Protein AF-A0A1R3JUM7-F1 (afdb_monomer_lite)

Organism: Corchorus capsularis (NCBI:txid210143)

pLDDT: mean 80.02, std 12.79, range [46.34, 95.0]

Sequence (93 aa):
MASLNVYVALAVLFIVASGTVMAREVDVIKANNCEDKRKMSLHCVNEVFTSVFKTGNVCDDCCHELAKLGDVCHQALVERTLNNPIYKKNDTS

Secondary structure (DSSP, 8-state):
-HHHHHHHHHHHHHHHHT---------HHHHTTHHHH----HHHHHHHHHIIIII----HHHHHHHHTT-HHHHHHHHHHHHHSTTTPPP---

Radius of gyration: 23.75 Å; chains: 1; bounding box: 49×66×31 Å

InterPro domains:
  IPR008502 Prolamin-like domain [PF05617] (33-85)

Structure (mmCIF, N/CA/C/O backbone):
data_AF-A0A1R3JUM7-F1
#
_entry.id   AF-A0A1R3JUM7-F1
#
loop_
_atom_site.group_PDB
_atom_site.id
_atom_site.type_symbol
_atom_site.label_atom_id
_atom_site.label_alt_id
_atom_site.label_comp_id
_atom_site.label_asym_id
_atom_site.label_entity_id
_atom_site.label_seq_id
_atom_site.pdbx_PDB_ins_code
_atom_site.Cartn_x
_atom_site.Cartn_y
_atom_site.Cartn_z
_atom_site.occupancy
_atom_site.B_iso_or_equiv
_atom_site.auth_seq_id
_atom_site.auth_comp_id
_atom_site.auth_asym_id
_atom_site.auth_atom_id
_atom_site.pdbx_PDB_model_num
ATOM 1 N N . MET A 1 1 ? 37.423 -51.313 -9.898 1.00 59.72 1 MET A N 1
ATOM 2 C CA . MET A 1 1 ? 36.185 -50.746 -10.485 1.00 59.72 1 MET A CA 1
ATOM 3 C C . MET A 1 1 ? 35.021 -50.656 -9.490 1.00 59.72 1 MET A C 1
ATOM 5 O O . MET A 1 1 ? 34.235 -49.733 -9.622 1.00 59.72 1 MET A O 1
ATOM 9 N N . ALA A 1 2 ? 34.929 -51.512 -8.458 1.00 59.88 2 ALA A N 1
ATOM 10 C CA . ALA A 1 2 ? 33.864 -51.428 -7.443 1.00 59.88 2 ALA A CA 1
ATOM 11 C C . ALA A 1 2 ? 34.015 -50.261 -6.438 1.00 59.88 2 ALA A C 1
ATOM 13 O O .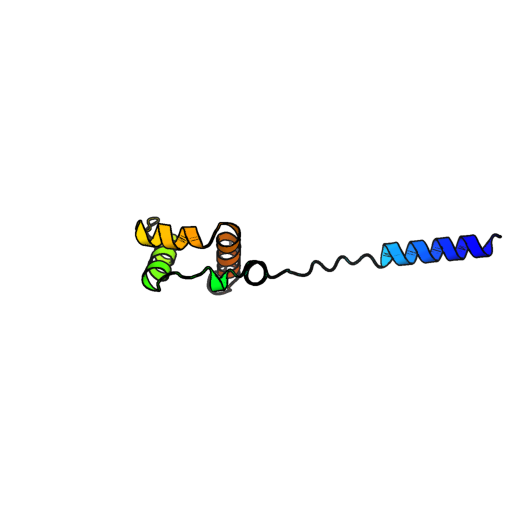 ALA A 1 2 ? 33.030 -49.625 -6.084 1.00 59.88 2 ALA A O 1
ATOM 14 N N . SER A 1 3 ? 35.241 -49.934 -6.013 1.00 60.31 3 SER A N 1
ATOM 15 C CA . SER A 1 3 ? 35.507 -48.889 -5.007 1.00 60.31 3 SER A CA 1
ATOM 16 C C . SER A 1 3 ? 35.214 -47.463 -5.490 1.00 60.31 3 SER A C 1
ATOM 18 O O . SER A 1 3 ? 34.723 -46.645 -4.718 1.00 60.31 3 SER A O 1
ATOM 20 N N . LEU A 1 4 ? 35.463 -47.175 -6.773 1.00 61.03 4 LEU A N 1
ATOM 21 C CA . LEU A 1 4 ? 35.184 -45.865 -7.372 1.00 61.03 4 LEU A CA 1
ATOM 22 C C . LEU A 1 4 ? 33.675 -45.572 -7.380 1.00 61.03 4 LEU A C 1
ATOM 24 O O . LEU A 1 4 ? 33.252 -44.465 -7.075 1.00 61.03 4 LEU A O 1
ATOM 28 N N . ASN A 1 5 ? 32.866 -46.597 -7.658 1.00 73.06 5 ASN A N 1
ATOM 29 C CA . ASN A 1 5 ? 31.410 -46.495 -7.706 1.00 73.06 5 ASN A CA 1
ATOM 30 C C . ASN A 1 5 ? 30.799 -46.215 -6.323 1.00 73.06 5 ASN A C 1
ATOM 32 O O . ASN A 1 5 ? 29.858 -45.437 -6.203 1.00 73.06 5 ASN A O 1
ATOM 36 N N . VAL A 1 6 ? 31.374 -46.804 -5.268 1.00 77.69 6 VAL A N 1
ATOM 37 C CA . VAL A 1 6 ? 30.947 -46.554 -3.882 1.00 77.69 6 VAL A CA 1
ATOM 38 C C . VAL A 1 6 ? 31.269 -45.120 -3.465 1.00 77.69 6 VAL A C 1
ATOM 40 O O . VAL A 1 6 ? 30.433 -44.457 -2.859 1.00 77.69 6 VAL A O 1
ATOM 43 N N . TYR A 1 7 ? 32.446 -44.608 -3.830 1.00 79.38 7 TYR A N 1
ATOM 44 C CA . TYR A 1 7 ? 32.826 -43.232 -3.508 1.00 79.38 7 TYR A CA 1
ATOM 45 C C . TYR A 1 7 ? 31.948 -42.205 -4.236 1.00 79.38 7 TYR A C 1
ATOM 47 O O . TYR A 1 7 ? 31.512 -41.225 -3.636 1.00 79.38 7 TYR A O 1
ATOM 55 N N . VAL A 1 8 ? 31.623 -42.470 -5.505 1.00 79.50 8 VAL A N 1
ATOM 56 C CA . VAL A 1 8 ? 30.687 -41.648 -6.286 1.00 79.50 8 VAL A CA 1
ATOM 57 C C . VAL A 1 8 ? 29.289 -41.666 -5.661 1.00 79.50 8 VAL A C 1
ATOM 59 O O . VAL A 1 8 ? 28.687 -40.608 -5.502 1.00 79.50 8 VAL A O 1
ATOM 62 N N . ALA A 1 9 ? 28.792 -42.831 -5.232 1.00 80.06 9 ALA A N 1
ATOM 63 C CA . ALA A 1 9 ? 27.490 -42.936 -4.573 1.00 80.06 9 ALA A CA 1
ATOM 64 C C . ALA A 1 9 ? 27.435 -42.158 -3.245 1.00 80.06 9 ALA A C 1
ATOM 66 O O . ALA A 1 9 ? 26.457 -41.460 -2.976 1.00 80.06 9 ALA A O 1
ATOM 67 N N . LEU A 1 10 ? 28.500 -42.224 -2.438 1.00 77.88 10 LEU A N 1
ATOM 68 C CA . LEU A 1 10 ? 28.602 -41.464 -1.191 1.00 77.88 10 LEU A CA 1
ATOM 69 C C . LEU A 1 10 ? 28.683 -39.954 -1.450 1.00 77.88 10 LEU A C 1
ATOM 71 O O . LEU A 1 10 ? 27.995 -39.189 -0.781 1.00 77.88 10 LEU A O 1
ATOM 75 N N . ALA A 1 11 ? 29.461 -39.520 -2.446 1.00 76.06 11 ALA A N 1
ATOM 76 C CA . ALA A 1 11 ? 29.569 -38.110 -2.814 1.00 76.06 11 ALA A CA 1
ATOM 77 C C . ALA A 1 11 ? 28.219 -37.525 -3.260 1.00 76.06 11 ALA A C 1
ATOM 79 O O . ALA A 1 11 ? 27.849 -36.434 -2.828 1.00 76.06 11 ALA A O 1
ATOM 80 N N . VAL A 1 12 ? 27.449 -38.271 -4.062 1.00 74.88 12 VAL A N 1
ATOM 81 C CA . VAL A 1 12 ? 26.092 -37.868 -4.458 1.00 74.88 12 VAL A CA 1
ATOM 82 C C . VAL A 1 12 ? 25.193 -37.740 -3.228 1.00 74.88 12 VAL A C 1
ATOM 84 O O . VAL A 1 12 ? 24.541 -36.711 -3.075 1.00 74.88 12 VAL A O 1
ATOM 87 N N . LEU A 1 13 ? 25.214 -38.716 -2.313 1.00 73.38 13 LEU A N 1
ATOM 88 C CA . LEU A 1 13 ? 24.410 -38.689 -1.085 1.00 73.38 13 LEU A CA 1
ATOM 89 C C . LEU A 1 13 ? 24.704 -37.453 -0.215 1.00 73.38 13 LEU A C 1
ATOM 91 O O . LEU A 1 13 ? 23.772 -36.817 0.278 1.00 73.38 13 LEU A O 1
ATOM 95 N N . PHE A 1 14 ? 25.980 -37.075 -0.076 1.00 68.62 14 PHE A N 1
ATOM 96 C CA . PHE A 1 14 ? 26.375 -35.863 0.648 1.00 68.62 14 PHE A CA 1
ATOM 97 C C . PHE A 1 14 ? 25.834 -34.587 -0.007 1.00 68.62 14 PHE A C 1
ATOM 99 O O . PHE A 1 14 ? 25.365 -33.699 0.703 1.00 68.62 14 PHE A O 1
ATOM 106 N N . ILE A 1 15 ? 25.839 -34.494 -1.340 1.00 66.88 15 ILE A N 1
ATOM 107 C CA . ILE A 1 15 ? 25.323 -33.317 -2.059 1.00 66.88 15 ILE A CA 1
ATOM 108 C C . ILE A 1 15 ? 23.809 -33.163 -1.842 1.00 66.88 15 ILE A C 1
ATOM 110 O O . ILE A 1 15 ? 23.351 -32.049 -1.590 1.00 66.88 15 ILE A O 1
ATOM 114 N N . VAL A 1 16 ? 23.039 -34.260 -1.864 1.00 65.75 16 VAL A N 1
ATOM 115 C CA . VAL A 1 16 ? 21.580 -34.199 -1.634 1.00 65.75 16 VAL A CA 1
ATOM 116 C C . VAL A 1 16 ? 21.251 -33.854 -0.175 1.00 65.75 16 VAL A C 1
ATOM 118 O O . VAL A 1 16 ? 20.324 -33.092 0.083 1.00 65.75 16 VAL A O 1
ATOM 121 N N . ALA A 1 17 ? 22.038 -34.353 0.784 1.00 62.34 17 ALA A N 1
ATOM 122 C CA . ALA A 1 17 ? 21.856 -34.059 2.209 1.00 62.34 17 ALA A CA 1
ATOM 123 C C . ALA A 1 17 ? 22.257 -32.621 2.595 1.00 62.34 17 ALA A C 1
ATOM 125 O O . ALA A 1 17 ? 21.739 -32.072 3.564 1.00 62.34 17 ALA A O 1
ATOM 126 N N . SER A 1 18 ? 23.154 -31.999 1.823 1.00 62.62 18 SER A N 1
ATOM 127 C CA . SER A 1 18 ? 23.619 -30.618 2.035 1.00 62.62 18 SER A CA 1
ATOM 128 C C . SER A 1 18 ? 22.653 -29.559 1.499 1.00 62.62 18 SER A C 1
ATOM 130 O O . SER A 1 18 ? 22.929 -28.368 1.627 1.00 62.62 18 SER A O 1
ATOM 132 N N . GLY A 1 19 ? 21.547 -29.970 0.869 1.00 58.94 19 GLY A N 1
ATOM 133 C CA . GLY A 1 19 ? 20.546 -29.097 0.261 1.00 58.94 19 GLY A CA 1
ATOM 134 C C . GLY A 1 19 ? 19.705 -28.322 1.275 1.00 58.94 19 GLY A C 1
ATOM 135 O O . GLY A 1 19 ? 18.481 -28.398 1.248 1.00 58.94 19 GLY A O 1
ATOM 136 N N . THR A 1 20 ? 20.331 -27.553 2.163 1.00 55.47 20 THR A N 1
ATOM 137 C CA . THR A 1 20 ? 19.648 -26.477 2.873 1.00 55.47 20 THR A CA 1
ATOM 138 C C . THR A 1 20 ? 19.582 -25.273 1.938 1.00 55.47 20 THR A C 1
ATOM 140 O O . THR A 1 20 ? 20.507 -24.468 1.827 1.00 55.47 20 THR A O 1
ATOM 143 N N . VAL A 1 21 ? 18.462 -25.139 1.223 1.00 55.69 21 VAL A N 1
ATOM 144 C CA . VAL A 1 21 ? 18.073 -23.842 0.661 1.00 55.69 21 VAL A CA 1
ATOM 145 C C . VAL A 1 21 ? 17.808 -22.915 1.838 1.00 55.69 21 VAL A C 1
ATOM 147 O O . VAL A 1 21 ? 16.723 -22.890 2.410 1.00 55.69 21 VAL A O 1
ATOM 150 N N . MET A 1 22 ? 18.832 -22.164 2.234 1.00 49.59 22 MET A N 1
ATOM 151 C CA . MET A 1 22 ? 18.638 -20.992 3.069 1.00 49.59 22 MET A CA 1
ATOM 152 C C . MET A 1 22 ? 17.808 -20.027 2.229 1.00 49.59 22 MET A C 1
ATOM 154 O O . MET A 1 22 ? 18.346 -19.337 1.358 1.00 49.59 22 MET A O 1
ATOM 158 N N . ALA A 1 23 ? 16.492 -20.014 2.438 1.00 46.34 23 ALA A N 1
ATOM 159 C CA . ALA A 1 23 ? 15.672 -18.898 2.016 1.00 46.34 23 ALA A CA 1
ATOM 160 C C . ALA A 1 23 ? 16.266 -17.683 2.727 1.00 46.34 23 ALA A C 1
ATOM 162 O O . ALA A 1 23 ? 16.041 -17.470 3.915 1.00 46.34 23 ALA A O 1
ATOM 163 N N . ARG A 1 24 ? 17.125 -16.926 2.035 1.00 53.09 24 ARG A N 1
ATOM 164 C CA . ARG A 1 24 ? 17.415 -15.570 2.477 1.00 53.09 24 ARG A CA 1
ATOM 165 C C . ARG A 1 24 ? 16.039 -14.925 2.532 1.00 53.09 24 ARG A C 1
ATOM 167 O O . ARG A 1 24 ? 15.385 -14.855 1.493 1.00 53.09 24 ARG A O 1
ATOM 174 N N . GLU A 1 25 ? 15.591 -14.508 3.712 1.00 55.00 25 GLU A N 1
ATOM 175 C CA . GLU A 1 25 ? 14.591 -13.451 3.807 1.00 55.00 25 GLU A CA 1
ATOM 176 C C . GLU A 1 25 ? 15.207 -12.268 3.062 1.00 55.00 25 GLU A C 1
ATOM 178 O O . GLU A 1 25 ? 16.002 -11.492 3.592 1.00 55.00 25 GLU A O 1
ATOM 183 N N . VAL A 1 26 ? 14.969 -12.217 1.753 1.00 64.1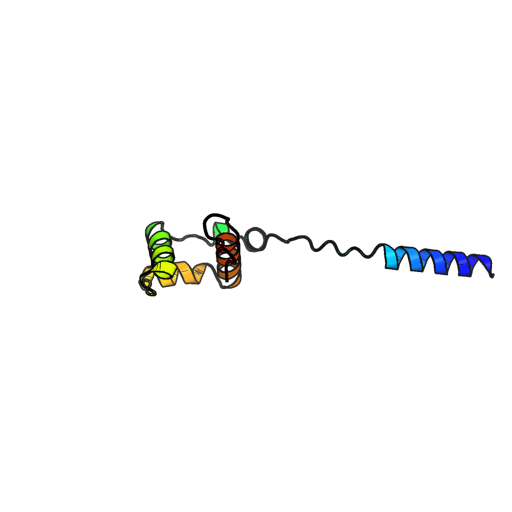9 26 VAL A N 1
ATOM 184 C CA . VAL A 1 26 ? 15.263 -11.042 0.964 1.00 64.19 26 VAL A CA 1
ATOM 185 C C . VAL A 1 26 ? 14.287 -10.032 1.518 1.00 64.19 26 VAL A C 1
ATOM 187 O O . VAL A 1 26 ? 13.089 -10.151 1.284 1.00 64.19 26 VAL A O 1
ATOM 190 N N . ASP A 1 27 ? 14.800 -9.106 2.323 1.00 84.81 27 ASP A N 1
ATOM 191 C CA . ASP A 1 27 ? 14.023 -7.987 2.829 1.00 84.81 27 ASP A CA 1
ATOM 192 C C . ASP A 1 27 ? 13.415 -7.270 1.616 1.00 84.81 27 ASP A C 1
ATOM 194 O O . ASP A 1 27 ? 14.099 -6.536 0.897 1.00 84.81 27 ASP A O 1
ATOM 198 N N . VAL A 1 28 ? 12.138 -7.562 1.347 1.00 87.56 28 VAL A N 1
ATOM 199 C CA . VAL A 1 28 ? 11.405 -7.110 0.160 1.00 87.56 28 VAL A CA 1
ATOM 200 C C . VAL A 1 28 ? 11.374 -5.584 0.121 1.00 87.56 28 VAL A C 1
ATOM 202 O O . VAL A 1 28 ? 11.438 -4.998 -0.962 1.00 87.56 28 VAL A O 1
ATOM 205 N N . ILE A 1 29 ? 11.359 -4.940 1.293 1.00 87.56 29 ILE A N 1
ATOM 206 C CA . ILE A 1 29 ? 11.365 -3.484 1.444 1.00 87.56 29 ILE A CA 1
ATOM 207 C C . ILE A 1 29 ? 12.699 -2.927 0.946 1.00 87.56 29 ILE A C 1
ATOM 209 O O . ILE A 1 29 ? 12.711 -2.001 0.130 1.00 87.56 29 ILE A O 1
ATOM 213 N N . LYS A 1 30 ? 13.818 -3.521 1.378 1.00 89.75 30 LYS A N 1
ATOM 214 C CA . LYS A 1 30 ? 15.157 -3.108 0.940 1.00 89.75 30 LYS A CA 1
ATOM 215 C C . LYS A 1 30 ? 15.412 -3.438 -0.531 1.00 89.75 30 LYS A C 1
ATOM 217 O O . LYS A 1 30 ? 15.920 -2.597 -1.262 1.00 89.75 30 LYS A O 1
ATOM 222 N N . ALA A 1 31 ? 15.038 -4.633 -0.982 1.00 90.38 31 ALA A N 1
ATOM 223 C CA . ALA A 1 31 ? 15.274 -5.086 -2.354 1.00 90.38 31 ALA A CA 1
ATOM 224 C C . ALA A 1 31 ? 14.544 -4.234 -3.406 1.00 90.38 31 ALA A C 1
ATOM 226 O O . ALA A 1 31 ? 15.015 -4.116 -4.535 1.00 90.38 31 ALA A O 1
ATOM 227 N N . ASN A 1 32 ? 13.418 -3.618 -3.035 1.00 88.50 32 ASN A N 1
ATOM 228 C CA . ASN A 1 32 ? 12.606 -2.793 -3.930 1.00 88.50 32 ASN A CA 1
ATOM 229 C C . ASN A 1 32 ? 12.743 -1.282 -3.677 1.00 88.50 32 ASN A C 1
ATOM 231 O O . ASN A 1 32 ? 11.979 -0.504 -4.262 1.00 88.50 32 ASN A O 1
ATOM 235 N N . ASN A 1 33 ? 13.697 -0.866 -2.831 1.00 90.12 33 ASN A N 1
ATOM 236 C CA . ASN A 1 33 ? 13.899 0.523 -2.403 1.00 90.12 33 ASN A CA 1
ATOM 237 C C . ASN A 1 33 ? 12.589 1.174 -1.927 1.00 90.12 33 ASN A C 1
ATOM 239 O O . ASN A 1 33 ? 12.269 2.314 -2.264 1.00 90.12 33 ASN A O 1
ATOM 243 N N . CYS A 1 34 ? 11.778 0.419 -1.182 1.00 88.19 34 CYS A N 1
ATOM 244 C CA . CYS A 1 34 ? 10.442 0.857 -0.794 1.00 88.19 34 CYS A CA 1
ATOM 245 C C . CYS A 1 34 ? 10.473 2.083 0.120 1.00 88.19 34 CYS A C 1
ATOM 247 O O . CYS A 1 34 ? 9.552 2.891 0.072 1.00 88.19 34 CYS A O 1
ATOM 249 N N . GLU A 1 35 ? 11.533 2.257 0.913 1.00 83.62 35 GLU A N 1
ATOM 250 C CA . GLU A 1 35 ? 11.723 3.454 1.738 1.00 83.62 35 GLU A CA 1
ATOM 251 C C . GLU A 1 35 ? 11.949 4.709 0.884 1.00 83.62 35 GLU A C 1
ATOM 253 O O . GLU A 1 35 ? 11.352 5.745 1.166 1.00 83.62 35 GLU A O 1
ATOM 258 N N . ASP A 1 36 ? 12.692 4.597 -0.221 1.00 83.69 36 ASP A 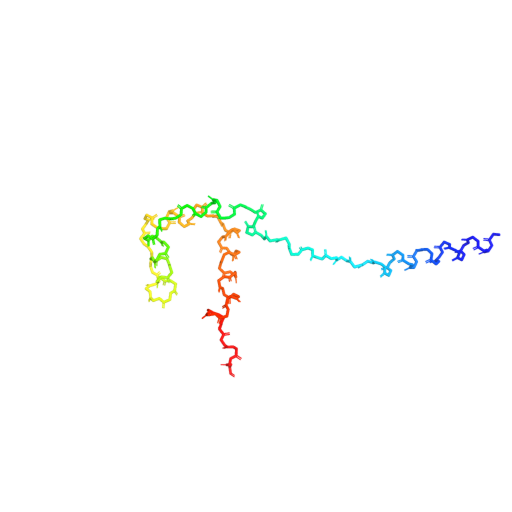N 1
ATOM 259 C CA . ASP A 1 36 ? 12.919 5.706 -1.158 1.00 83.69 36 ASP A CA 1
ATOM 260 C C . ASP A 1 36 ? 11.671 6.037 -1.986 1.00 83.69 36 ASP A C 1
ATOM 262 O O . ASP A 1 36 ? 11.466 7.184 -2.398 1.00 83.69 36 ASP A O 1
ATOM 266 N N . LYS A 1 37 ? 10.825 5.028 -2.238 1.00 79.44 37 LYS A N 1
ATOM 267 C CA . LYS A 1 37 ? 9.517 5.188 -2.894 1.00 79.44 37 LYS A CA 1
ATOM 268 C C . LYS A 1 37 ? 8.458 5.761 -1.959 1.00 79.44 37 LYS A C 1
ATOM 270 O O . LYS A 1 37 ? 7.490 6.346 -2.439 1.00 79.44 37 LYS A O 1
ATOM 275 N N . ARG A 1 38 ? 8.646 5.648 -0.639 1.00 74.38 38 ARG A N 1
ATOM 276 C CA . ARG A 1 38 ? 7.750 6.174 0.403 1.00 74.38 38 ARG A CA 1
ATOM 277 C C . ARG A 1 38 ? 7.884 7.693 0.550 1.00 74.38 38 ARG A C 1
ATOM 279 O O . ARG A 1 38 ? 8.102 8.210 1.641 1.00 74.38 38 ARG A O 1
ATOM 286 N N . LYS A 1 39 ? 7.719 8.421 -0.556 1.00 78.69 39 LYS A N 1
ATOM 287 C CA . LYS A 1 39 ? 7.645 9.890 -0.610 1.00 78.69 39 LYS A CA 1
ATOM 288 C C . LYS A 1 39 ? 6.216 10.361 -0.348 1.00 78.69 39 LYS A C 1
ATOM 290 O O . LYS A 1 39 ? 5.647 11.080 -1.162 1.00 78.69 39 LYS A O 1
ATOM 295 N N . MET A 1 40 ? 5.630 9.900 0.752 1.00 86.00 40 MET A N 1
ATOM 296 C CA . MET A 1 40 ? 4.330 10.396 1.196 1.00 86.00 40 MET A CA 1
ATOM 297 C C . MET A 1 40 ? 4.533 11.534 2.185 1.00 86.00 40 MET A C 1
ATOM 299 O O . MET A 1 40 ? 5.430 11.486 3.035 1.00 86.00 40 MET A O 1
ATOM 303 N N . SER A 1 41 ? 3.685 12.547 2.090 1.00 90.12 41 SER A N 1
ATOM 304 C CA . SER A 1 41 ? 3.599 13.588 3.101 1.00 90.12 41 SER A CA 1
ATOM 305 C C . SER A 1 41 ? 3.145 12.995 4.439 1.00 90.12 41 SER A C 1
ATOM 307 O O . SER A 1 41 ? 2.397 12.016 4.498 1.00 90.12 41 SER A O 1
ATOM 309 N N . LEU A 1 42 ? 3.567 13.606 5.549 1.00 90.19 42 LEU A N 1
ATOM 310 C CA . LEU A 1 42 ? 3.137 13.176 6.885 1.00 90.19 42 LEU A CA 1
ATOM 311 C C . LEU A 1 42 ? 1.610 13.282 7.057 1.00 90.19 42 LEU A C 1
ATOM 313 O O . LEU A 1 42 ? 1.011 12.472 7.761 1.00 90.19 42 LEU A O 1
ATOM 317 N N . HIS A 1 43 ? 0.986 14.241 6.366 1.00 93.25 43 HIS A N 1
ATOM 318 C CA . HIS A 1 43 ? -0.467 14.352 6.263 1.00 93.25 43 HIS A CA 1
ATOM 319 C C . HIS A 1 43 ? -1.078 13.069 5.689 1.00 93.25 43 HIS A C 1
ATOM 321 O O . HIS A 1 43 ? -1.892 12.427 6.351 1.00 93.25 43 HIS A O 1
ATOM 327 N N . CYS A 1 44 ? -0.619 12.643 4.510 1.00 92.31 44 CYS A N 1
ATOM 328 C CA . CYS A 1 44 ? -1.154 11.459 3.852 1.00 92.31 44 CYS A CA 1
ATOM 329 C C . CYS A 1 44 ? -0.852 10.161 4.597 1.00 92.31 44 CYS A C 1
ATOM 331 O O . CYS A 1 44 ? -1.701 9.275 4.634 1.00 92.31 44 CYS A O 1
ATOM 333 N N . VAL A 1 45 ? 0.300 10.056 5.266 1.00 89.06 45 VAL A N 1
ATOM 334 C CA . VAL A 1 45 ? 0.591 8.910 6.141 1.00 89.06 45 VAL A CA 1
ATOM 335 C C . VAL A 1 45 ? -0.437 8.808 7.271 1.00 89.06 45 VAL A C 1
ATOM 337 O O . VAL A 1 45 ? -0.985 7.731 7.507 1.00 89.06 45 VAL A O 1
ATOM 340 N N . ASN A 1 46 ? -0.732 9.920 7.947 1.00 91.12 46 ASN A N 1
ATOM 341 C CA . ASN A 1 46 ? -1.700 9.934 9.044 1.00 91.12 46 ASN A CA 1
ATOM 342 C C . ASN A 1 46 ? -3.125 9.655 8.563 1.00 91.12 46 ASN A C 1
ATOM 344 O O . ASN A 1 46 ? -3.871 8.941 9.238 1.00 91.12 46 ASN A O 1
ATOM 348 N N . GLU A 1 47 ? -3.504 10.205 7.412 1.00 93.88 47 GLU A N 1
ATOM 349 C CA . GLU A 1 47 ? -4.822 9.993 6.827 1.00 93.88 47 GLU A CA 1
ATOM 350 C C . GLU A 1 47 ? -5.024 8.535 6.416 1.00 93.88 47 GLU A C 1
ATOM 352 O O . GLU A 1 47 ? -5.995 7.920 6.850 1.00 93.88 47 GLU A O 1
ATOM 357 N N . VAL A 1 48 ? -4.082 7.950 5.669 1.00 90.75 48 VAL A N 1
ATOM 358 C CA . VAL A 1 48 ? -4.140 6.539 5.257 1.00 90.75 48 VAL A CA 1
ATOM 359 C C . VAL A 1 48 ? -4.187 5.628 6.479 1.00 90.75 48 VAL A C 1
ATOM 361 O O . VAL A 1 48 ? -5.035 4.741 6.555 1.00 90.75 48 VAL A O 1
ATOM 364 N N . PHE A 1 49 ? -3.337 5.877 7.477 1.00 87.62 49 PHE A N 1
ATOM 365 C CA . PHE A 1 49 ? -3.350 5.094 8.708 1.00 87.62 49 PHE A CA 1
ATOM 366 C C . PHE A 1 49 ? -4.700 5.202 9.430 1.00 87.62 49 PHE A C 1
ATOM 368 O O . PHE A 1 49 ? -5.291 4.195 9.811 1.00 87.62 49 PHE A O 1
ATOM 375 N N . THR A 1 50 ? -5.239 6.414 9.571 1.00 90.44 50 THR A N 1
ATOM 376 C CA . THR A 1 50 ? -6.557 6.636 10.186 1.00 90.44 50 THR A CA 1
ATOM 377 C C . THR A 1 50 ? -7.672 5.962 9.390 1.00 90.44 50 THR A C 1
ATOM 379 O O . THR A 1 50 ? -8.588 5.385 9.979 1.00 90.44 50 THR A O 1
ATOM 382 N N . SER A 1 51 ? -7.579 6.004 8.065 1.00 90.12 51 SER A N 1
ATOM 383 C CA . SER A 1 51 ? -8.538 5.409 7.146 1.00 90.12 51 SER A CA 1
ATOM 384 C C . SER A 1 51 ? -8.670 3.911 7.342 1.00 90.12 51 SER A C 1
ATOM 386 O O . SER A 1 51 ? -9.786 3.422 7.524 1.00 90.12 51 SER A O 1
ATOM 388 N N . VAL A 1 52 ? -7.538 3.208 7.432 1.00 85.62 52 VAL A N 1
ATOM 389 C CA . VAL A 1 52 ? -7.490 1.754 7.645 1.00 85.62 52 VAL A CA 1
ATOM 390 C C . VAL A 1 52 ? -8.247 1.331 8.909 1.00 85.62 52 VAL A C 1
ATOM 392 O O . VAL A 1 52 ? -8.904 0.292 8.904 1.00 85.62 52 VAL A O 1
ATOM 395 N N . PHE A 1 53 ? -8.196 2.127 9.982 1.00 81.25 53 PHE A N 1
ATOM 396 C CA . PHE A 1 53 ? -8.785 1.749 11.274 1.00 81.25 53 PHE A CA 1
ATOM 397 C C . PHE A 1 53 ? -10.132 2.407 11.597 1.00 81.25 53 PHE A C 1
ATOM 399 O O . PHE A 1 53 ? -10.794 1.962 12.535 1.00 81.25 53 PHE A O 1
ATOM 406 N N . LYS A 1 54 ? -10.535 3.479 10.900 1.00 86.38 54 LYS A N 1
ATOM 407 C CA . LYS A 1 54 ? -11.713 4.279 11.289 1.00 86.38 54 LYS A CA 1
ATOM 408 C C . LYS A 1 54 ? -12.651 4.626 10.141 1.00 86.38 54 LYS A C 1
ATOM 410 O O . LYS A 1 54 ? -13.844 4.367 10.252 1.00 86.38 54 LYS A O 1
ATOM 415 N N . THR A 1 55 ? -12.150 5.294 9.101 1.00 84.81 55 THR A N 1
ATOM 416 C CA . THR A 1 55 ? -13.015 6.006 8.140 1.00 84.81 55 THR A CA 1
ATOM 417 C C . THR A 1 55 ? -13.194 5.287 6.809 1.00 84.81 55 THR A C 1
ATOM 419 O O . THR A 1 55 ? -14.184 5.547 6.130 1.00 84.81 55 THR A O 1
ATOM 422 N N . GLY A 1 56 ? -12.260 4.416 6.414 1.00 86.94 56 GLY A N 1
ATOM 423 C CA . GLY A 1 56 ? -12.300 3.670 5.152 1.00 86.94 56 GLY A CA 1
ATOM 424 C C . GLY A 1 56 ? -12.216 4.519 3.876 1.00 86.94 56 GLY A C 1
ATOM 425 O O . GLY A 1 56 ? -12.339 3.971 2.786 1.00 86.94 56 GLY A O 1
ATOM 426 N N . ASN A 1 57 ? -12.024 5.838 3.985 1.00 89.44 57 ASN A N 1
ATOM 427 C CA . ASN A 1 57 ? -11.801 6.732 2.848 1.00 89.44 57 ASN A CA 1
ATOM 428 C C . ASN A 1 57 ? -10.455 7.453 2.973 1.00 89.44 57 ASN A C 1
ATOM 430 O O . ASN A 1 57 ? -9.980 7.682 4.087 1.00 89.44 57 ASN A O 1
ATOM 434 N N . VAL A 1 58 ? -9.855 7.772 1.831 1.00 93.94 58 VAL A N 1
ATOM 435 C CA . VAL A 1 58 ? -8.633 8.570 1.704 1.00 93.94 58 VAL A CA 1
ATOM 436 C C . VAL A 1 58 ? -8.906 9.611 0.620 1.00 93.94 58 VAL A C 1
ATOM 438 O O . VAL A 1 58 ? -9.543 9.288 -0.386 1.00 93.94 58 VAL A O 1
ATOM 441 N N . CYS A 1 59 ? -8.460 10.846 0.816 1.00 94.75 59 CYS A N 1
ATOM 442 C CA . CYS A 1 59 ? -8.586 11.909 -0.168 1.00 94.75 59 CYS A CA 1
ATOM 443 C C . CYS A 1 59 ? -7.776 11.594 -1.432 1.00 94.75 59 CYS A C 1
ATOM 445 O O . CYS A 1 59 ? -6.812 10.823 -1.405 1.00 94.75 59 CYS A O 1
ATOM 447 N N . ASP A 1 60 ? -8.175 12.193 -2.554 1.00 95.00 60 ASP A N 1
ATOM 448 C CA . ASP A 1 60 ? -7.606 11.869 -3.866 1.00 95.00 60 ASP A CA 1
ATOM 449 C C . ASP A 1 60 ? -6.090 12.119 -3.928 1.00 95.00 60 ASP A C 1
ATOM 451 O O . ASP A 1 60 ? -5.337 11.261 -4.389 1.00 95.00 60 ASP A O 1
ATOM 455 N N . ASP A 1 61 ? -5.624 13.230 -3.349 1.00 93.88 61 ASP A N 1
ATOM 456 C CA . ASP A 1 61 ? -4.199 13.575 -3.282 1.00 93.88 61 ASP A CA 1
ATOM 457 C C . ASP A 1 61 ? -3.390 12.499 -2.542 1.00 93.88 61 ASP A C 1
ATOM 459 O O . ASP A 1 61 ? -2.363 12.015 -3.031 1.00 93.88 61 ASP A O 1
ATOM 463 N N . CYS A 1 62 ? -3.883 12.060 -1.381 1.00 92.94 62 CYS A N 1
ATOM 464 C CA . CYS A 1 62 ? -3.218 11.036 -0.584 1.00 92.94 62 CYS A CA 1
ATOM 465 C C . CYS A 1 62 ? -3.329 9.639 -1.196 1.00 92.94 62 CYS A C 1
ATOM 467 O O . CYS A 1 62 ? -2.397 8.845 -1.061 1.00 92.94 62 CYS A O 1
ATOM 469 N N . CYS A 1 63 ? -4.406 9.350 -1.928 1.00 91.50 63 CYS A N 1
ATOM 470 C CA . CYS A 1 63 ? -4.529 8.143 -2.739 1.00 91.50 63 CYS A CA 1
ATOM 471 C C . CYS A 1 63 ? -3.469 8.119 -3.855 1.00 91.50 63 CYS A C 1
ATOM 473 O O . CYS A 1 63 ? -2.787 7.111 -4.049 1.00 91.50 63 CYS A O 1
ATOM 475 N N . HIS A 1 64 ? -3.250 9.252 -4.529 1.00 91.06 64 HIS A N 1
ATOM 476 C CA . HIS A 1 64 ? -2.222 9.391 -5.561 1.00 91.06 64 HIS A CA 1
ATOM 477 C C . HIS A 1 64 ? -0.804 9.220 -5.008 1.00 91.06 64 HIS A C 1
ATOM 479 O O . HIS A 1 64 ? 0.049 8.610 -5.657 1.00 91.06 64 HIS A O 1
ATOM 485 N N . GLU A 1 65 ? -0.522 9.762 -3.821 1.00 90.25 65 GLU A N 1
ATOM 486 C CA . GLU A 1 65 ? 0.748 9.523 -3.131 1.00 90.25 65 GLU A CA 1
ATOM 487 C C . GLU A 1 65 ? 0.917 8.047 -2.751 1.00 90.25 65 GLU A C 1
ATOM 489 O O . GLU A 1 65 ? 2.006 7.496 -2.921 1.00 90.25 65 GLU A O 1
ATOM 494 N N . LEU A 1 66 ? -0.158 7.398 -2.295 1.00 88.12 66 LEU A N 1
ATOM 495 C CA . LEU A 1 66 ? -0.143 6.002 -1.869 1.00 88.12 66 LEU A CA 1
ATOM 496 C C . LEU A 1 66 ? 0.122 5.064 -3.051 1.00 88.12 66 LEU A C 1
ATOM 498 O O . LEU A 1 66 ? 0.959 4.166 -2.969 1.00 88.12 66 LEU A O 1
ATOM 502 N N . ALA A 1 67 ? -0.526 5.322 -4.188 1.00 88.56 67 ALA A N 1
ATOM 503 C CA . ALA A 1 67 ? -0.376 4.536 -5.409 1.00 88.56 67 ALA A CA 1
ATOM 504 C C . ALA A 1 67 ? 1.065 4.544 -5.960 1.00 88.56 67 ALA A C 1
AT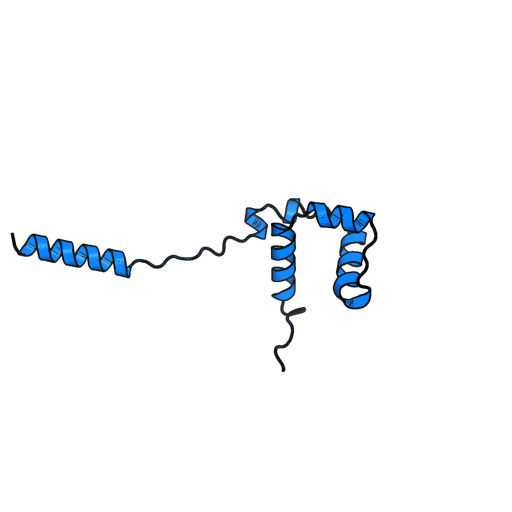OM 506 O O . ALA A 1 67 ? 1.512 3.550 -6.536 1.00 88.56 67 ALA A O 1
ATOM 507 N N . LYS A 1 68 ? 1.836 5.622 -5.742 1.00 89.38 68 LYS A N 1
ATOM 508 C CA . LYS A 1 68 ? 3.244 5.725 -6.188 1.00 89.38 68 LYS A CA 1
ATOM 509 C C . LYS A 1 68 ? 4.174 4.719 -5.509 1.00 89.38 68 LYS A C 1
ATOM 511 O O . LYS A 1 68 ? 5.261 4.454 -6.026 1.00 89.38 68 LYS A O 1
ATOM 516 N N . LEU A 1 69 ? 3.767 4.164 -4.370 1.00 86.25 69 LEU A N 1
ATOM 517 C CA . LEU A 1 69 ? 4.535 3.159 -3.642 1.00 86.25 69 LEU A CA 1
ATOM 518 C C . LEU A 1 69 ? 4.659 1.855 -4.451 1.00 86.25 69 LEU A C 1
ATOM 520 O O . LEU A 1 69 ? 5.718 1.222 -4.448 1.00 86.25 69 LEU A O 1
ATOM 524 N N . GLY A 1 70 ? 3.598 1.512 -5.191 1.00 88.38 70 GLY A N 1
ATOM 525 C CA . GLY A 1 70 ? 3.454 0.277 -5.958 1.00 88.38 70 GLY A CA 1
ATOM 526 C C . GLY A 1 70 ? 3.139 -0.943 -5.086 1.00 88.38 70 GLY A C 1
ATOM 527 O O . GLY A 1 70 ? 3.581 -1.033 -3.939 1.00 88.38 70 GLY A O 1
ATOM 528 N N . ASP A 1 71 ? 2.412 -1.905 -5.658 1.00 88.62 71 ASP A N 1
ATOM 529 C CA . ASP A 1 71 ? 1.819 -3.047 -4.942 1.00 88.62 71 ASP A CA 1
ATOM 530 C C . ASP A 1 71 ? 2.816 -3.825 -4.077 1.00 88.62 71 ASP A C 1
ATOM 532 O O . ASP A 1 71 ? 2.540 -4.105 -2.912 1.00 88.62 71 ASP A O 1
ATOM 536 N N . VAL A 1 72 ? 4.013 -4.103 -4.607 1.00 90.38 72 VAL A N 1
ATOM 537 C CA . VAL A 1 72 ? 5.063 -4.856 -3.896 1.00 90.38 72 VAL A CA 1
ATOM 538 C C . VAL A 1 72 ? 5.467 -4.166 -2.593 1.00 90.38 72 VAL A C 1
ATOM 540 O O . VAL A 1 72 ? 5.543 -4.798 -1.540 1.00 90.38 72 VAL A O 1
ATOM 543 N N . CYS A 1 73 ? 5.719 -2.859 -2.646 1.00 89.88 73 CYS A N 1
ATOM 544 C CA . CYS A 1 73 ? 6.105 -2.101 -1.462 1.00 89.88 73 CYS A CA 1
ATOM 545 C C . CYS A 1 73 ? 4.933 -1.910 -0.510 1.00 89.88 73 CYS A C 1
ATOM 547 O O . CYS A 1 73 ? 5.121 -1.914 0.704 1.00 89.88 73 CYS A O 1
ATOM 549 N N . HIS A 1 74 ? 3.732 -1.767 -1.062 1.00 88.25 74 HIS A N 1
ATOM 550 C CA . HIS A 1 74 ? 2.514 -1.608 -0.295 1.00 88.25 74 HIS A CA 1
ATOM 551 C C . HIS A 1 74 ? 2.241 -2.838 0.574 1.00 88.25 74 HIS A C 1
ATOM 553 O O . HIS A 1 74 ? 2.130 -2.716 1.794 1.00 88.25 74 HIS A O 1
ATOM 559 N N . GLN A 1 75 ? 2.259 -4.027 -0.031 1.00 89.12 75 GLN A N 1
ATOM 560 C CA . GLN A 1 75 ? 2.081 -5.287 0.682 1.00 89.12 75 GLN A CA 1
ATOM 561 C C . GLN A 1 75 ? 3.184 -5.503 1.727 1.00 89.12 75 GLN A C 1
ATOM 563 O O . GLN A 1 75 ? 2.880 -5.755 2.893 1.00 89.12 75 GLN A O 1
ATOM 568 N N . ALA A 1 76 ? 4.453 -5.316 1.351 1.00 90.25 76 ALA A N 1
ATOM 569 C CA . ALA A 1 76 ? 5.578 -5.524 2.264 1.00 90.25 76 ALA A CA 1
ATOM 570 C C . ALA A 1 76 ? 5.538 -4.590 3.491 1.00 90.25 76 ALA A C 1
ATOM 572 O O . ALA A 1 76 ? 5.858 -4.999 4.610 1.00 90.25 76 ALA A O 1
ATOM 573 N N . LEU A 1 77 ? 5.131 -3.329 3.310 1.00 87.50 77 LEU A N 1
ATOM 574 C CA . LEU A 1 77 ? 5.007 -2.366 4.408 1.00 87.50 77 LEU A CA 1
ATOM 575 C C . LEU A 1 77 ? 3.804 -2.662 5.313 1.00 87.50 77 LEU A C 1
ATOM 577 O O . LEU A 1 77 ? 3.917 -2.502 6.533 1.00 87.50 77 LEU A O 1
ATOM 581 N N . VAL A 1 78 ? 2.681 -3.122 4.752 1.00 86.50 78 VAL A N 1
ATOM 582 C CA . VAL A 1 78 ? 1.514 -3.560 5.534 1.00 86.50 78 VAL A CA 1
ATOM 583 C C . VAL A 1 78 ? 1.865 -4.793 6.363 1.00 86.50 78 VAL A C 1
ATOM 585 O O . VAL A 1 78 ? 1.659 -4.779 7.575 1.00 86.50 78 VAL A O 1
ATOM 588 N N . GLU A 1 79 ? 2.473 -5.815 5.762 1.00 88.19 79 GLU A N 1
ATOM 589 C CA . GLU A 1 79 ? 2.916 -7.018 6.477 1.00 88.19 79 GLU A CA 1
ATOM 590 C C . GLU A 1 79 ? 3.900 -6.675 7.604 1.00 88.19 79 GLU A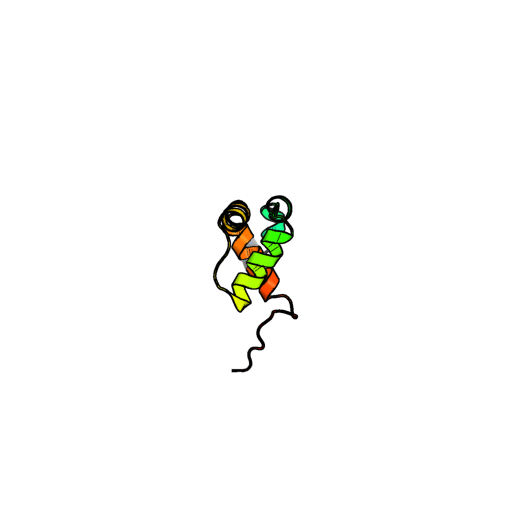 C 1
ATOM 592 O O . GLU A 1 79 ? 3.720 -7.116 8.741 1.00 88.19 79 GLU A O 1
ATOM 597 N N . ARG A 1 80 ? 4.892 -5.808 7.347 1.00 87.56 80 ARG A N 1
ATOM 598 C CA . ARG A 1 80 ? 5.810 -5.324 8.392 1.00 87.56 80 ARG A CA 1
ATOM 599 C C . ARG A 1 80 ? 5.079 -4.603 9.524 1.00 87.56 80 ARG A C 1
ATOM 601 O O . ARG A 1 80 ? 5.454 -4.763 10.685 1.00 87.56 80 ARG A O 1
ATOM 608 N N . THR A 1 81 ? 4.062 -3.810 9.196 1.00 85.19 81 THR A N 1
ATOM 609 C CA . THR A 1 81 ? 3.237 -3.118 10.194 1.00 85.19 81 THR A CA 1
ATOM 610 C C . THR A 1 81 ? 2.462 -4.11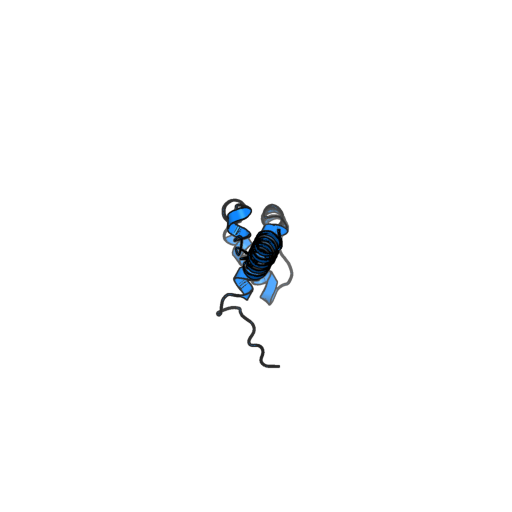8 11.044 1.00 85.19 81 THR A C 1
ATOM 612 O O . THR A 1 81 ? 2.501 -4.018 12.265 1.00 85.19 81 THR A O 1
ATOM 615 N N . LEU A 1 82 ? 1.825 -5.116 10.432 1.00 85.44 82 LEU A N 1
ATOM 616 C CA . LEU A 1 82 ? 1.043 -6.139 11.136 1.00 85.44 82 LEU A CA 1
ATOM 617 C C . LEU A 1 82 ? 1.909 -7.097 11.969 1.00 85.44 82 LEU A C 1
ATOM 619 O O . LEU A 1 82 ? 1.454 -7.601 12.993 1.00 85.44 82 LEU A O 1
ATOM 623 N N . ASN A 1 83 ? 3.165 -7.308 11.574 1.00 85.88 83 ASN A N 1
ATOM 624 C CA . ASN A 1 83 ? 4.139 -8.074 12.352 1.00 85.88 83 ASN A CA 1
ATOM 625 C C . ASN A 1 83 ? 4.686 -7.304 13.567 1.00 85.88 83 ASN A C 1
ATOM 627 O O . ASN A 1 83 ? 5.292 -7.910 14.454 1.00 85.88 83 ASN A O 1
ATOM 631 N N . ASN A 1 84 ? 4.487 -5.983 13.640 1.00 84.06 84 ASN A N 1
ATOM 632 C CA . ASN A 1 84 ? 4.868 -5.205 14.813 1.00 84.06 84 ASN A CA 1
ATOM 633 C C . ASN A 1 84 ? 3.976 -5.604 16.005 1.00 84.06 84 ASN A C 1
ATOM 635 O O . ASN A 1 84 ? 2.755 -5.509 15.881 1.00 84.06 84 ASN A O 1
ATOM 639 N N . PRO A 1 85 ? 4.537 -5.973 17.174 1.00 85.38 85 PRO A N 1
ATOM 640 C CA . PRO A 1 85 ? 3.761 -6.366 18.354 1.00 85.38 85 PRO A CA 1
ATOM 641 C C . PRO A 1 85 ? 2.678 -5.368 18.783 1.00 85.38 85 PRO A C 1
ATOM 643 O O . PRO A 1 85 ? 1.692 -5.769 19.387 1.00 85.38 85 PRO A O 1
ATOM 646 N N . ILE A 1 86 ? 2.846 -4.080 18.466 1.00 84.12 86 ILE A N 1
ATOM 647 C CA . ILE A 1 86 ? 1.872 -3.021 18.770 1.00 84.12 86 ILE A CA 1
ATOM 648 C C . ILE A 1 86 ? 0.576 -3.194 17.961 1.00 84.12 86 ILE A C 1
ATOM 650 O O . ILE A 1 86 ? -0.503 -2.874 18.454 1.00 84.12 86 ILE A O 1
ATOM 654 N N . TYR A 1 87 ? 0.679 -3.689 16.725 1.00 78.12 87 TYR A N 1
ATOM 655 C CA . TYR A 1 87 ? -0.443 -3.843 15.791 1.00 78.12 87 TYR A CA 1
ATOM 656 C C . TYR A 1 87 ? -0.805 -5.303 15.518 1.00 78.12 87 TYR A C 1
ATOM 658 O O . TYR A 1 87 ? -1.837 -5.572 14.900 1.00 78.12 87 TYR A O 1
ATOM 666 N N . LYS A 1 88 ? 0.032 -6.244 15.966 1.00 79.31 88 LYS A N 1
ATOM 667 C CA . LYS A 1 88 ? -0.221 -7.672 15.852 1.00 79.31 88 LYS A CA 1
ATOM 668 C C . LYS A 1 88 ? -1.534 -7.986 16.557 1.00 79.31 88 LYS A C 1
ATOM 670 O O . LYS A 1 88 ? -1.702 -7.724 17.747 1.00 79.31 88 LYS A O 1
ATOM 675 N N . LYS A 1 89 ? -2.482 -8.538 15.805 1.00 66.69 89 LYS A N 1
ATOM 676 C CA . LYS A 1 89 ? -3.750 -9.003 16.359 1.00 66.69 89 LYS A CA 1
ATOM 677 C C . LYS A 1 89 ? -3.433 -10.086 17.395 1.00 66.69 89 LYS A C 1
ATOM 679 O O . LYS A 1 89 ? -2.652 -10.989 17.112 1.00 66.69 89 LYS A O 1
ATOM 684 N N . ASN A 1 90 ? -4.001 -9.986 18.595 1.00 67.19 90 ASN A N 1
ATOM 685 C CA . ASN A 1 90 ? -3.962 -11.112 19.521 1.00 67.19 90 ASN A CA 1
ATOM 686 C C . ASN A 1 90 ? -4.837 -12.208 18.914 1.00 67.19 90 ASN A C 1
ATOM 688 O O . ASN A 1 90 ? -6.036 -11.994 18.727 1.00 67.19 90 ASN A O 1
ATOM 692 N N . ASP A 1 91 ? -4.241 -13.357 18.599 1.00 64.38 91 ASP A N 1
ATOM 693 C CA . ASP A 1 91 ? -4.931 -14.557 18.117 1.00 64.38 91 ASP A CA 1
ATOM 694 C C . ASP A 1 91 ? -5.744 -15.209 19.257 1.00 64.38 91 ASP A C 1
ATOM 696 O O . ASP A 1 91 ? -5.637 -16.398 19.531 1.00 64.38 91 ASP A O 1
ATOM 700 N N . THR A 1 92 ? -6.520 -14.425 20.000 1.00 54.34 92 THR A N 1
ATOM 701 C CA . THR A 1 92 ? -7.518 -14.918 20.950 1.00 54.34 92 THR A CA 1
ATOM 702 C C . THR A 1 92 ? -8.851 -14.966 20.222 1.00 54.34 92 THR A C 1
ATOM 704 O O . THR A 1 92 ? -9.623 -14.004 20.265 1.00 54.34 92 THR A O 1
ATOM 707 N N . SER A 1 93 ? -9.057 -16.060 19.485 1.00 48.28 93 SER A N 1
ATOM 708 C CA . SER A 1 93 ? -10.394 -16.555 19.146 1.00 48.28 93 SER A CA 1
ATOM 709 C C . SER A 1 93 ? -10.950 -17.398 20.285 1.00 48.28 93 SER A C 1
ATOM 711 O O . SER A 1 93 ? -10.143 -17.947 21.068 1.00 48.28 93 SER A O 1
#

Foldseek 3Di:
DVVVVVVVVVVVVVVVVPPPPPPPVPLLCVVVVLVVQLPADPVLVVQVVCCVPPPVDGDPVSVVSLCSSPDSSNVSVVVVVCPPPVNPDDPPD